Protein AF-A0A3D0M7P3-F1 (afdb_monomer_lite)

Secondary structure (DSSP, 8-state):
-EEEEEE-S-SSSTTS-TTPPEEEEEEEE--------SGGGGGGGS-TT--SEEEHHHHHHHTT--TTHHHHHHHHHHHHTTSEEEEEEETTEEEEEEPP-

Radius of gyration: 20.05 Å; chains: 1; bounding box: 43×21×55 Å

Structure (mmCIF, N/CA/C/O backbone):
data_AF-A0A3D0M7P3-F1
#
_entry.id   AF-A0A3D0M7P3-F1
#
loop_
_atom_site.group_PDB
_atom_site.id
_atom_site.type_symbol
_atom_site.label_atom_id
_atom_site.label_alt_id
_atom_site.label_comp_id
_atom_site.label_asym_id
_atom_site.label_entity_id
_atom_site.label_seq_id
_atom_site.pdbx_PDB_ins_code
_atom_site.Cartn_x
_atom_site.Cartn_y
_atom_site.Cartn_z
_atom_site.occupancy
_atom_site.B_iso_or_equiv
_atom_site.auth_seq_id
_atom_site.auth_comp_id
_atom_site.auth_asym_id
_atom_site.auth_atom_id
_atom_site.pdbx_PDB_model_num
ATOM 1 N N . MET A 1 1 ? -1.462 -6.211 -14.955 1.00 69.62 1 MET A N 1
ATOM 2 C CA . MET A 1 1 ? -2.076 -6.131 -16.289 1.00 69.62 1 MET A CA 1
ATOM 3 C C . MET A 1 1 ? -1.025 -6.575 -17.267 1.00 69.62 1 MET A C 1
ATOM 5 O O . MET A 1 1 ? 0.091 -6.063 -17.181 1.00 69.62 1 MET A O 1
ATOM 9 N N . ASP A 1 2 ? -1.368 -7.517 -18.134 1.00 83.25 2 ASP A N 1
ATOM 10 C CA . ASP A 1 2 ? -0.476 -7.917 -19.214 1.00 83.25 2 ASP A CA 1
ATOM 11 C C . ASP A 1 2 ? -0.579 -6.901 -20.344 1.00 83.25 2 ASP A C 1
ATOM 13 O O . ASP A 1 2 ? -1.672 -6.504 -20.751 1.00 83.25 2 ASP A O 1
ATOM 17 N N . LEU A 1 3 ? 0.574 -6.438 -20.813 1.00 89.94 3 LEU A N 1
ATOM 18 C CA . LEU A 1 3 ? 0.684 -5.415 -21.843 1.00 89.94 3 LEU A CA 1
ATOM 19 C C . LEU A 1 3 ? 1.584 -5.946 -22.948 1.00 89.94 3 LEU A C 1
ATOM 21 O O . LEU A 1 3 ? 2.735 -6.303 -22.691 1.00 89.94 3 LEU A O 1
ATOM 25 N N . GLN A 1 4 ? 1.080 -5.945 -24.176 1.00 92.19 4 GLN A N 1
ATOM 26 C CA . GLN A 1 4 ? 1.916 -6.123 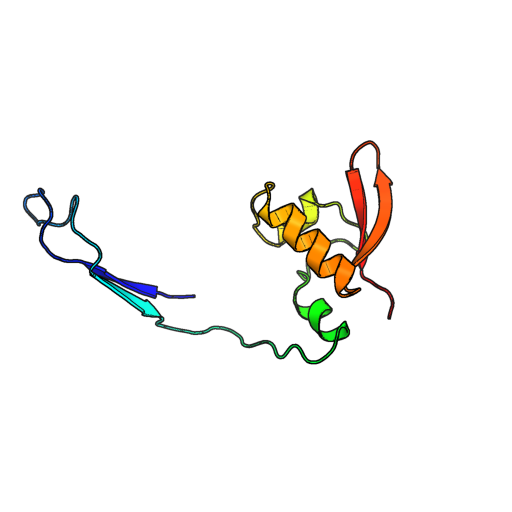-25.352 1.00 92.19 4 GLN A CA 1
ATOM 27 C C . GLN A 1 4 ? 2.473 -4.769 -25.765 1.00 92.19 4 GLN A C 1
ATOM 29 O O . GLN A 1 4 ? 1.732 -3.799 -25.915 1.00 92.19 4 GLN A O 1
ATOM 34 N N . GLU A 1 5 ? 3.789 -4.698 -25.941 1.00 92.75 5 GLU A N 1
ATOM 35 C CA . GLU A 1 5 ? 4.472 -3.484 -26.367 1.00 92.75 5 GLU A CA 1
ATOM 36 C C . GLU A 1 5 ? 4.933 -3.598 -27.821 1.00 92.75 5 GLU A C 1
ATOM 38 O O . GLU A 1 5 ? 5.651 -4.533 -28.176 1.00 92.75 5 GLU A O 1
ATOM 43 N N . PHE A 1 6 ? 4.575 -2.603 -28.635 1.00 92.81 6 PHE A N 1
ATOM 44 C CA . PHE A 1 6 ? 5.042 -2.464 -30.011 1.00 92.81 6 PHE A CA 1
ATOM 45 C C . PHE A 1 6 ? 6.053 -1.320 -30.097 1.00 92.81 6 PHE A C 1
ATOM 47 O O . PHE A 1 6 ? 5.822 -0.208 -29.605 1.00 92.81 6 PHE A O 1
ATOM 54 N N . ARG A 1 7 ? 7.205 -1.600 -30.709 1.00 94.19 7 ARG A N 1
ATOM 55 C CA . ARG A 1 7 ? 8.323 -0.659 -30.843 1.00 94.19 7 ARG A CA 1
ATOM 56 C C . ARG A 1 7 ? 8.712 -0.502 -32.305 1.00 94.19 7 ARG A C 1
ATOM 58 O O . ARG A 1 7 ? 8.689 -1.478 -33.053 1.00 94.19 7 ARG A O 1
ATOM 65 N N . SER A 1 8 ? 9.113 0.707 -32.674 1.00 94.00 8 SER A N 1
ATOM 66 C CA . SER A 1 8 ? 9.705 0.992 -33.979 1.00 94.00 8 SER A CA 1
ATOM 67 C C . SER A 1 8 ? 11.067 0.309 -34.110 1.00 94.00 8 SER A C 1
ATOM 69 O O . SER A 1 8 ? 11.788 0.137 -33.132 1.00 94.00 8 SER A O 1
ATOM 71 N N . LEU A 1 9 ? 11.457 -0.068 -35.327 1.00 94.19 9 LEU A N 1
ATOM 72 C CA . LEU A 1 9 ? 12.827 -0.504 -35.625 1.00 94.19 9 LEU A CA 1
ATOM 73 C C . LEU A 1 9 ? 13.675 0.698 -36.060 1.00 94.19 9 LEU A C 1
ATOM 75 O O . LEU A 1 9 ? 14.196 0.737 -37.175 1.00 94.19 9 LEU A O 1
ATOM 79 N N . ASP A 1 10 ? 13.773 1.692 -35.181 1.00 95.50 10 ASP A N 1
ATOM 80 C CA . ASP A 1 10 ? 14.454 2.980 -35.383 1.00 95.50 10 ASP A CA 1
ATOM 81 C C . ASP A 1 10 ? 15.634 3.201 -34.418 1.00 95.50 10 ASP A C 1
ATOM 83 O O . ASP A 1 10 ? 16.172 4.299 -34.310 1.00 95.50 10 ASP A O 1
ATOM 87 N N . GLY A 1 11 ? 16.057 2.150 -33.715 1.00 96.19 11 GLY A N 1
ATOM 88 C CA . GLY A 1 11 ? 17.212 2.180 -32.829 1.00 96.19 11 GLY A CA 1
ATOM 89 C C . GLY A 1 11 ? 18.563 2.166 -33.557 1.00 96.19 11 GLY A C 1
ATOM 90 O O . GLY A 1 11 ? 18.663 1.849 -34.741 1.00 96.19 11 GLY A O 1
ATOM 91 N N . TRP A 1 12 ? 19.634 2.446 -32.811 1.00 95.19 12 TRP A N 1
ATOM 92 C CA . TRP A 1 12 ? 21.006 2.589 -33.321 1.00 95.19 12 TRP A CA 1
ATOM 93 C C . TRP A 1 12 ? 21.799 1.275 -33.406 1.00 95.19 12 TRP A C 1
ATOM 95 O O . TRP A 1 12 ? 22.914 1.256 -33.925 1.00 95.19 12 TRP A O 1
ATOM 105 N N . SER A 1 13 ? 21.274 0.161 -32.884 1.00 95.38 13 SER A N 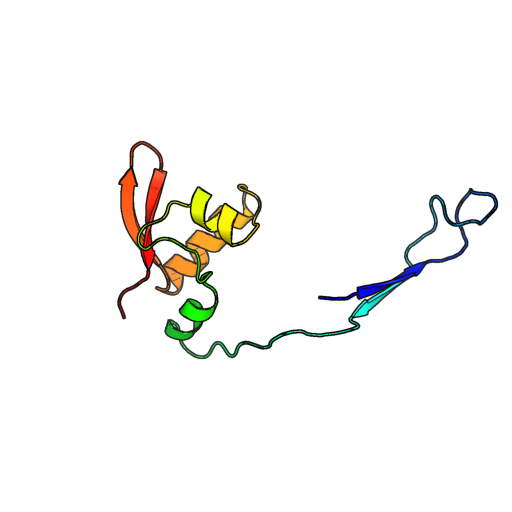1
ATOM 106 C CA . SER A 1 13 ? 21.931 -1.144 -33.036 1.00 95.38 13 SER A CA 1
ATOM 107 C C . SER A 1 13 ? 21.775 -1.710 -34.447 1.00 95.38 13 SER A C 1
ATOM 109 O O . SER A 1 13 ? 20.896 -1.311 -35.205 1.00 95.38 13 SER A O 1
ATOM 111 N N . ARG A 1 14 ? 22.587 -2.722 -34.786 1.00 95.25 14 ARG A N 1
ATOM 112 C CA . ARG A 1 14 ? 22.501 -3.447 -36.068 1.00 95.25 14 ARG A CA 1
ATOM 113 C C . ARG A 1 14 ? 21.098 -3.997 -36.359 1.00 95.25 14 ARG A C 1
ATOM 115 O O . ARG A 1 14 ? 20.666 -3.991 -37.502 1.00 95.25 14 ARG A O 1
ATOM 122 N N . ASP A 1 15 ? 20.395 -4.468 -35.330 1.00 94.38 15 ASP A N 1
ATOM 123 C CA . ASP A 1 15 ? 19.007 -4.951 -35.405 1.00 94.38 15 ASP A CA 1
ATOM 124 C C . ASP A 1 15 ? 17.958 -3.852 -35.139 1.00 94.38 15 ASP A C 1
ATOM 126 O O . ASP A 1 15 ? 16.766 -4.141 -35.075 1.00 94.38 15 ASP A O 1
ATOM 130 N N . ARG A 1 16 ? 18.407 -2.602 -34.956 1.00 94.50 16 ARG A N 1
ATOM 131 C CA . ARG A 1 16 ? 17.618 -1.393 -34.681 1.00 94.50 16 ARG A CA 1
ATOM 132 C C . ARG A 1 16 ? 16.744 -1.439 -33.427 1.00 94.50 16 ARG A C 1
ATOM 134 O O . ARG A 1 16 ? 15.804 -0.661 -33.293 1.00 94.50 16 ARG A O 1
ATOM 141 N N . LYS A 1 17 ? 17.046 -2.324 -32.475 1.00 93.38 17 LYS A N 1
ATOM 142 C CA . LYS A 1 17 ? 16.287 -2.440 -31.219 1.00 93.38 17 LYS A CA 1
ATOM 143 C C . LYS A 1 17 ? 16.800 -1.519 -30.115 1.00 93.38 17 LYS A C 1
ATOM 145 O O . LYS A 1 17 ? 15.993 -0.977 -29.356 1.00 93.38 17 LYS A O 1
ATOM 150 N N . LYS A 1 18 ? 18.119 -1.317 -29.996 1.00 92.88 18 LYS A N 1
ATOM 151 C CA . LYS A 1 18 ? 18.696 -0.464 -28.942 1.00 92.88 18 LYS A CA 1
ATOM 152 C C . LYS A 1 18 ? 18.360 0.999 -29.198 1.00 92.88 18 LYS A C 1
ATOM 154 O O . LYS A 1 18 ? 18.679 1.524 -30.255 1.00 92.88 18 LYS A O 1
ATOM 159 N N . GLY A 1 19 ? 17.738 1.644 -28.215 1.00 93.62 19 GLY A N 1
ATOM 160 C CA . GLY A 1 19 ? 17.292 3.034 -28.334 1.00 93.62 19 GLY A CA 1
ATOM 161 C C . GLY A 1 19 ? 16.064 3.233 -29.227 1.00 93.62 19 GLY A C 1
ATOM 162 O O . GLY A 1 19 ? 15.729 4.377 -29.493 1.00 93.62 19 GLY A O 1
ATOM 163 N N . SER A 1 20 ? 15.401 2.156 -29.672 1.00 95.69 20 SER A N 1
ATOM 164 C CA . SER A 1 20 ? 14.148 2.262 -30.433 1.00 95.69 20 SER A CA 1
ATOM 165 C C . SER A 1 20 ? 13.077 3.024 -29.661 1.00 95.69 20 SER A C 1
ATOM 167 O O . SER A 1 20 ? 13.056 2.972 -28.429 1.00 95.69 20 SER A O 1
ATOM 169 N N . HIS A 1 21 ? 12.133 3.655 -30.348 1.00 94.50 21 HIS A N 1
ATOM 170 C CA . HIS A 1 21 ? 10.983 4.276 -29.699 1.00 94.50 21 HIS A CA 1
ATOM 171 C C . HIS A 1 21 ? 9.851 3.269 -29.486 1.00 94.50 21 HIS A C 1
ATOM 173 O O . HIS A 1 21 ? 9.577 2.394 -30.310 1.00 94.50 21 HIS A O 1
ATOM 179 N N . ARG A 1 22 ? 9.168 3.398 -28.345 1.00 94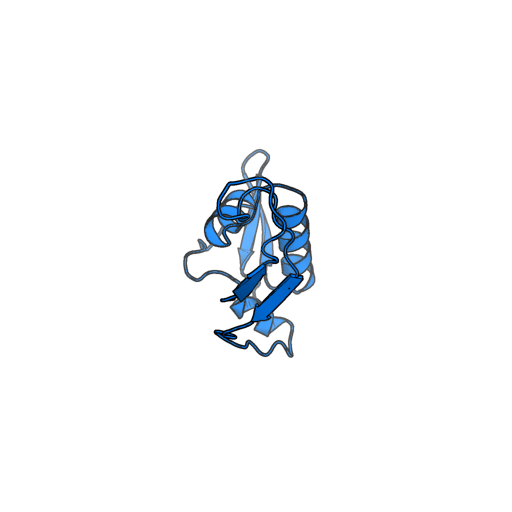.06 22 ARG A N 1
ATOM 180 C CA . ARG A 1 22 ? 7.930 2.663 -28.080 1.00 94.06 22 ARG A CA 1
ATOM 181 C C . ARG A 1 22 ? 6.776 3.387 -28.763 1.00 94.06 22 ARG A C 1
ATOM 183 O O . ARG A 1 22 ? 6.509 4.528 -28.401 1.00 94.06 22 ARG A O 1
ATOM 190 N N . MET A 1 23 ? 6.090 2.717 -29.684 1.00 93.56 23 MET A N 1
ATOM 191 C CA . MET A 1 23 ? 4.929 3.287 -30.370 1.00 93.56 23 MET A CA 1
ATOM 192 C C . MET A 1 23 ? 3.662 3.108 -29.546 1.00 93.56 23 MET A C 1
ATOM 194 O O . MET A 1 23 ? 2.952 4.070 -29.275 1.00 93.56 23 MET A O 1
ATOM 198 N N . GLU A 1 24 ? 3.404 1.876 -29.108 1.00 93.44 24 GLU A N 1
ATOM 199 C CA . GLU A 1 24 ? 2.110 1.517 -28.540 1.00 93.44 24 GLU A CA 1
ATOM 200 C C . GLU A 1 24 ? 2.243 0.476 -27.428 1.00 93.44 24 GLU A C 1
ATOM 202 O O . GLU A 1 24 ? 3.199 -0.308 -27.373 1.00 93.44 24 GLU A O 1
ATOM 207 N N . ARG A 1 25 ? 1.265 0.483 -26.518 1.00 92.44 25 ARG A N 1
ATOM 208 C CA . ARG A 1 25 ? 1.034 -0.588 -25.552 1.00 92.44 25 ARG A CA 1
ATOM 209 C C . ARG A 1 25 ? -0.436 -0.961 -25.552 1.00 92.44 25 ARG A C 1
ATOM 211 O O . ARG A 1 25 ? -1.267 -0.132 -25.193 1.00 92.44 25 ARG A O 1
ATOM 218 N N . LEU A 1 26 ? -0.720 -2.214 -25.880 1.00 91.25 26 LEU A N 1
ATOM 219 C CA . LEU A 1 26 ? -2.069 -2.760 -25.851 1.00 91.25 26 LEU A CA 1
ATOM 220 C C . LEU A 1 26 ? -2.244 -3.648 -24.613 1.00 91.25 26 LEU A C 1
ATOM 222 O O . LEU A 1 26 ? -1.398 -4.515 -24.368 1.00 91.25 26 LEU A O 1
ATOM 226 N N . PRO A 1 27 ? -3.306 -3.450 -23.813 1.00 89.94 27 PRO A N 1
ATOM 227 C CA . PRO A 1 27 ? -3.649 -4.383 -22.751 1.00 89.94 27 PRO A CA 1
ATOM 228 C C . PRO A 1 27 ? -4.110 -5.703 -23.370 1.00 89.94 27 PRO A C 1
ATOM 230 O O . PRO A 1 27 ? -5.027 -5.731 -24.184 1.00 89.94 27 PRO A O 1
ATOM 233 N N . LEU A 1 28 ? -3.458 -6.795 -22.979 1.00 89.88 28 LEU A N 1
ATOM 234 C CA . LEU A 1 28 ? -3.803 -8.145 -23.428 1.00 89.88 28 LEU A CA 1
ATOM 235 C C . LEU A 1 28 ? -4.893 -8.776 -22.568 1.00 89.88 28 LEU A C 1
ATOM 237 O O . LEU A 1 28 ? -5.660 -9.608 -23.044 1.00 89.88 28 LEU A O 1
ATOM 241 N N . SER A 1 29 ? -4.936 -8.410 -21.289 1.00 86.00 29 SER A N 1
ATOM 242 C CA . SER A 1 29 ? -5.862 -8.988 -20.326 1.00 86.00 29 SER A CA 1
ATOM 243 C C . SER A 1 29 ? -6.155 -8.021 -19.180 1.00 86.00 29 SER A C 1
ATOM 245 O O . SER A 1 29 ? -5.291 -7.273 -18.702 1.00 86.00 29 SER A O 1
ATOM 247 N N . VAL A 1 30 ? -7.400 -8.072 -18.714 1.00 80.56 30 VAL A N 1
ATOM 248 C CA . VAL A 1 30 ? -7.824 -7.551 -17.415 1.00 80.56 30 VAL A CA 1
ATOM 249 C C . VAL A 1 30 ? -8.063 -8.775 -16.540 1.00 80.56 30 VAL A C 1
ATOM 251 O O . VAL A 1 30 ? -8.757 -9.691 -16.963 1.00 80.56 30 VAL A O 1
ATOM 254 N N . TYR A 1 31 ? -7.427 -8.838 -15.369 1.00 81.50 31 TYR A N 1
ATOM 255 C CA . TYR A 1 31 ? -7.499 -10.036 -14.528 1.00 81.50 31 TYR A CA 1
ATOM 256 C C . TYR A 1 31 ? -8.832 -10.127 -13.789 1.00 81.50 31 TYR A C 1
ATOM 258 O O . TYR A 1 31 ? -9.706 -10.887 -14.175 1.00 81.50 31 TYR A O 1
ATOM 266 N N . ASN A 1 32 ? -8.980 -9.336 -12.727 1.00 78.94 32 ASN A N 1
ATOM 267 C CA . ASN A 1 32 ? -10.157 -9.342 -11.875 1.00 78.94 32 ASN A CA 1
ATOM 268 C C . ASN A 1 32 ? -10.742 -7.939 -11.809 1.00 78.94 32 ASN A C 1
ATOM 270 O O . ASN A 1 32 ? -10.011 -6.952 -11.692 1.00 78.94 32 ASN A O 1
ATOM 274 N N . GLU A 1 33 ? -12.065 -7.881 -11.817 1.00 81.69 33 GLU A N 1
ATOM 275 C CA . GLU A 1 33 ? -12.829 -6.671 -11.561 1.00 81.69 33 GLU A CA 1
ATOM 276 C C . GLU A 1 33 ? -13.404 -6.732 -10.148 1.00 81.69 33 GLU A C 1
ATOM 278 O O . GLU A 1 33 ? -13.886 -7.772 -9.694 1.00 81.69 33 GLU A O 1
ATOM 283 N N . VAL A 1 34 ? -13.345 -5.609 -9.436 1.00 83.69 34 VAL A N 1
ATOM 284 C CA . VAL A 1 34 ? -13.920 -5.478 -8.097 1.00 83.69 34 VAL A CA 1
ATOM 285 C C . VAL A 1 34 ? -14.896 -4.316 -8.118 1.00 83.69 34 VAL A C 1
ATOM 287 O O . VAL A 1 34 ? -14.522 -3.180 -8.403 1.00 83.69 34 VAL A O 1
ATOM 290 N N . TRP A 1 35 ? -16.153 -4.603 -7.792 1.00 87.81 35 TRP A N 1
ATOM 291 C CA . TRP A 1 35 ? -17.183 -3.584 -7.645 1.00 87.81 35 TRP A CA 1
ATOM 292 C C . TRP A 1 35 ? -17.102 -2.967 -6.248 1.00 87.81 35 TRP A C 1
ATOM 294 O O . TRP A 1 35 ? -17.252 -3.669 -5.246 1.00 87.81 35 TRP A O 1
ATOM 304 N N . LEU A 1 36 ? -16.876 -1.655 -6.192 1.00 88.69 36 LEU A N 1
ATOM 305 C CA . LEU A 1 36 ? -16.859 -0.866 -4.962 1.00 88.69 36 LEU A CA 1
ATOM 306 C C . LEU A 1 36 ? -18.082 0.060 -4.967 1.00 88.69 36 LEU A C 1
ATOM 308 O O . LEU A 1 36 ? -18.107 1.046 -5.702 1.00 88.69 36 LEU A O 1
ATOM 312 N N . LYS A 1 37 ? -19.125 -0.278 -4.201 1.00 88.44 37 LYS A N 1
ATOM 313 C CA . LYS A 1 37 ? -20.376 0.498 -4.103 1.00 88.44 37 LYS A CA 1
ATOM 314 C C . LYS A 1 37 ? -20.549 1.160 -2.739 1.00 88.44 37 LYS A C 1
ATOM 316 O O . LYS A 1 37 ? -21.170 2.216 -2.653 1.00 88.44 37 LYS A O 1
ATOM 321 N N . LYS A 1 38 ? -20.029 0.541 -1.681 1.00 86.38 38 LYS A N 1
ATOM 322 C CA . LYS A 1 38 ? -20.105 1.014 -0.295 1.00 86.38 38 LYS A CA 1
ATOM 323 C C . LYS A 1 38 ? -18.709 1.091 0.317 1.00 86.38 38 LYS A C 1
ATOM 325 O O . LYS A 1 38 ? -17.776 0.460 -0.172 1.00 86.38 38 LYS A O 1
ATOM 330 N N . ALA A 1 39 ? -18.579 1.830 1.418 1.00 80.62 39 ALA A N 1
ATOM 331 C CA . ALA A 1 39 ? -17.331 1.948 2.183 1.00 80.62 39 ALA A CA 1
ATOM 332 C C . ALA A 1 39 ? -16.745 0.576 2.584 1.00 80.62 39 ALA A C 1
ATOM 334 O O . ALA A 1 39 ? -15.542 0.349 2.548 1.00 80.62 39 ALA A O 1
ATOM 335 N N . GLU A 1 40 ? -17.630 -0.369 2.865 1.00 83.12 40 GLU A N 1
ATOM 336 C CA . GLU A 1 40 ? -17.359 -1.748 3.275 1.00 83.12 40 GLU A CA 1
ATOM 337 C C . GLU A 1 40 ? -16.664 -2.559 2.173 1.00 83.12 40 GLU A C 1
ATOM 339 O O . GLU A 1 40 ? -15.866 -3.450 2.448 1.00 83.12 40 GLU A O 1
ATOM 344 N N . ASP A 1 41 ? -16.925 -2.235 0.902 1.00 88.44 41 ASP A N 1
ATOM 345 C CA . ASP A 1 41 ? -16.335 -2.956 -0.225 1.00 88.44 41 ASP A CA 1
ATOM 346 C C . ASP A 1 41 ? -14.822 -2.715 -0.335 1.00 88.44 41 ASP A C 1
ATOM 348 O O . ASP A 1 41 ? -14.108 -3.540 -0.911 1.00 88.44 41 ASP A O 1
ATOM 352 N N . PHE A 1 42 ? -14.315 -1.618 0.242 1.00 87.62 42 PHE A N 1
ATOM 353 C CA . PHE A 1 42 ? -12.885 -1.311 0.265 1.00 87.62 42 PHE A CA 1
ATOM 354 C C . PHE A 1 42 ? -12.083 -2.314 1.109 1.00 87.62 42 PHE A C 1
ATOM 356 O O . PHE A 1 42 ? -10.883 -2.466 0.880 1.00 87.62 42 PHE A O 1
ATOM 363 N N . ASP A 1 43 ? -12.732 -3.093 1.984 1.00 86.88 43 ASP A N 1
ATOM 364 C CA . ASP A 1 43 ? -12.109 -4.230 2.673 1.00 86.88 43 ASP A CA 1
ATOM 365 C C . ASP A 1 43 ? -11.507 -5.251 1.705 1.00 86.88 43 ASP A C 1
ATOM 367 O O . ASP A 1 43 ? -10.509 -5.891 2.036 1.00 86.88 43 ASP A O 1
ATOM 371 N N . ARG A 1 44 ? -12.083 -5.393 0.501 1.00 86.75 44 ARG A N 1
ATOM 372 C CA . ARG A 1 44 ? -11.582 -6.305 -0.541 1.00 86.75 44 ARG A CA 1
ATOM 373 C C . ARG A 1 44 ? -10.238 -5.865 -1.120 1.00 86.75 44 ARG A C 1
ATOM 375 O O . ARG A 1 44 ? -9.591 -6.653 -1.801 1.00 86.75 44 ARG A O 1
ATOM 382 N N . LEU A 1 45 ? -9.829 -4.617 -0.880 1.00 87.62 45 LEU A N 1
ATOM 383 C CA . LEU A 1 45 ? -8.528 -4.103 -1.303 1.00 87.62 45 LEU A CA 1
ATOM 384 C C . LEU A 1 45 ? -7.412 -4.482 -0.326 1.00 87.62 45 LEU A C 1
ATOM 386 O O . LEU A 1 45 ? -6.243 -4.388 -0.699 1.00 87.62 45 LEU A O 1
ATOM 390 N N . LEU A 1 46 ? -7.737 -4.887 0.908 1.00 89.88 46 LEU A N 1
ATOM 391 C CA . LEU A 1 46 ? -6.728 -5.312 1.871 1.00 89.88 46 LEU A CA 1
ATOM 392 C C . LEU A 1 46 ? -6.189 -6.704 1.505 1.00 89.88 46 LEU A C 1
ATOM 394 O O . LEU A 1 46 ? -6.976 -7.618 1.249 1.00 89.88 46 LEU A O 1
ATOM 398 N N . PRO A 1 47 ? -4.860 -6.899 1.510 1.00 89.69 47 PRO A N 1
ATOM 399 C CA . PRO A 1 47 ? -4.275 -8.216 1.298 1.00 89.69 47 PRO A CA 1
ATOM 400 C C . PRO A 1 47 ? -4.693 -9.213 2.385 1.00 89.69 47 PRO A C 1
ATOM 402 O O . PRO A 1 47 ? -4.791 -8.858 3.561 1.00 89.69 47 PRO A O 1
ATOM 405 N N . ALA A 1 48 ? -4.895 -10.474 2.003 1.00 86.75 48 ALA A N 1
ATOM 406 C CA . ALA A 1 48 ? -5.310 -11.531 2.929 1.00 86.75 48 ALA A CA 1
ATOM 407 C C . ALA A 1 48 ? -4.220 -11.914 3.950 1.00 86.75 48 ALA A C 1
ATOM 409 O O . ALA A 1 48 ? -4.531 -12.413 5.027 1.00 86.75 48 ALA A O 1
ATOM 410 N N . ASP A 1 49 ? -2.950 -11.680 3.618 1.00 88.38 49 ASP A N 1
ATOM 411 C CA . ASP A 1 49 ? -1.774 -11.929 4.459 1.00 88.38 49 ASP A CA 1
ATOM 412 C C . ASP A 1 49 ? -1.461 -10.776 5.428 1.00 88.38 49 ASP A C 1
ATOM 414 O O . ASP A 1 49 ? -0.489 -10.849 6.184 1.00 88.38 49 ASP A O 1
ATOM 418 N N . LEU A 1 50 ? -2.261 -9.704 5.419 1.00 91.19 50 LEU A N 1
ATOM 419 C CA . LEU A 1 50 ? -2.047 -8.566 6.302 1.00 91.19 50 LEU A CA 1
ATOM 420 C C . LEU A 1 50 ? -2.375 -8.948 7.763 1.00 91.19 50 LEU A C 1
ATOM 422 O O . LEU A 1 50 ? -3.472 -9.442 8.033 1.00 91.19 50 LEU A O 1
ATOM 426 N N . PRO A 1 51 ? -1.469 -8.705 8.730 1.00 90.44 51 PRO A N 1
ATOM 427 C CA . PRO A 1 51 ? -1.724 -9.005 10.139 1.00 90.44 51 PRO A CA 1
ATOM 428 C C . PRO A 1 51 ? -2.938 -8.253 10.707 1.00 90.44 51 PRO A C 1
ATOM 430 O O . PRO A 1 51 ? -3.315 -7.198 10.206 1.00 90.44 51 PRO A O 1
ATOM 433 N N . ALA A 1 52 ? -3.511 -8.741 11.815 1.00 89.88 52 ALA A N 1
ATOM 434 C CA . ALA A 1 52 ? -4.665 -8.103 12.467 1.00 89.88 52 ALA A CA 1
ATOM 435 C C . ALA A 1 52 ? -4.391 -6.647 12.903 1.00 89.88 52 ALA A C 1
ATOM 437 O O . ALA A 1 52 ? -5.266 -5.782 12.804 1.00 89.88 52 ALA A O 1
ATOM 438 N N . THR A 1 53 ? -3.164 -6.380 13.356 1.00 94.25 53 THR A N 1
ATOM 439 C CA . THR A 1 53 ? -2.622 -5.037 13.579 1.00 94.25 53 THR A CA 1
ATOM 440 C C . THR A 1 53 ? -1.328 -4.883 12.803 1.00 94.25 53 THR A C 1
ATOM 442 O O . THR A 1 53 ? -0.464 -5.754 12.866 1.00 94.25 53 THR A O 1
ATOM 445 N N . PHE A 1 54 ? -1.176 -3.776 12.090 1.00 95.06 54 PHE A N 1
ATOM 446 C CA . PHE A 1 54 ? -0.083 -3.590 11.144 1.00 95.06 54 PHE A CA 1
ATOM 447 C C . PHE A 1 54 ? 0.385 -2.137 11.116 1.00 95.06 54 PHE A C 1
ATOM 449 O O . PHE A 1 54 ? -0.375 -1.199 11.363 1.00 95.06 54 PHE A O 1
ATOM 456 N N . SER A 1 55 ? 1.656 -1.933 10.791 1.00 95.00 55 SER A N 1
ATOM 457 C CA . SER A 1 55 ? 2.202 -0.610 10.507 1.00 95.00 55 SER A CA 1
ATOM 458 C C . SER A 1 55 ? 2.059 -0.261 9.023 1.00 95.00 55 SER A C 1
ATOM 460 O O . SER A 1 55 ? 1.806 -1.118 8.172 1.00 95.00 55 SER A O 1
ATOM 462 N N . ARG A 1 56 ? 2.316 1.006 8.667 1.00 92.56 56 ARG A N 1
ATOM 463 C CA . ARG A 1 56 ? 2.445 1.409 7.253 1.00 92.56 56 ARG A CA 1
ATOM 464 C C . ARG A 1 56 ? 3.467 0.547 6.505 1.00 92.56 56 ARG A C 1
ATOM 466 O O . ARG A 1 56 ? 3.271 0.256 5.331 1.00 92.56 56 ARG A O 1
ATOM 473 N N . ALA A 1 57 ? 4.558 0.160 7.168 1.00 91.81 57 ALA A N 1
ATOM 474 C CA . ALA A 1 57 ? 5.614 -0.613 6.531 1.00 91.81 57 ALA A CA 1
ATOM 475 C C . ALA A 1 57 ? 5.130 -2.015 6.133 1.00 91.81 57 ALA A C 1
ATOM 477 O O . ALA A 1 57 ? 5.461 -2.469 5.037 1.00 91.81 57 ALA A O 1
ATOM 478 N N . ASP A 1 58 ? 4.313 -2.641 6.981 1.00 93.69 58 ASP A N 1
ATOM 479 C CA . ASP A 1 58 ? 3.729 -3.964 6.743 1.00 93.69 58 ASP A CA 1
ATOM 480 C C . ASP A 1 58 ? 2.717 -3.919 5.596 1.00 93.69 58 ASP A C 1
ATOM 482 O O . ASP A 1 58 ? 2.794 -4.733 4.676 1.00 93.69 58 ASP A O 1
ATOM 486 N N . LEU A 1 59 ? 1.849 -2.897 5.581 1.00 92.19 59 LEU A N 1
ATOM 487 C CA . LEU A 1 59 ? 0.904 -2.667 4.486 1.00 92.19 59 LEU A CA 1
ATOM 488 C C . LEU A 1 59 ? 1.633 -2.491 3.146 1.00 92.19 59 LEU A C 1
ATOM 490 O O . LEU A 1 59 ? 1.286 -3.130 2.157 1.00 92.19 59 LEU A O 1
ATOM 494 N N . CYS A 1 60 ? 2.686 -1.669 3.113 1.00 91.44 60 CYS A N 1
ATOM 495 C CA . CYS A 1 60 ? 3.493 -1.483 1.908 1.00 91.44 60 CYS A CA 1
ATOM 496 C C . CYS A 1 60 ? 4.155 -2.775 1.440 1.00 91.44 60 CYS A C 1
ATOM 498 O O . CYS A 1 60 ? 4.203 -3.035 0.240 1.00 91.44 60 CYS A O 1
ATOM 500 N N . LYS A 1 61 ? 4.680 -3.572 2.377 1.00 91.38 61 LYS A N 1
ATOM 501 C CA . LYS A 1 61 ? 5.326 -4.846 2.066 1.00 91.38 61 LYS A CA 1
ATOM 502 C C . LYS A 1 61 ? 4.329 -5.815 1.433 1.00 91.38 61 LYS A C 1
ATOM 504 O O . LYS A 1 61 ? 4.637 -6.388 0.392 1.00 91.38 61 LYS A O 1
ATOM 509 N N . SER A 1 62 ? 3.144 -5.944 2.022 1.00 91.38 62 SER A N 1
ATOM 510 C CA . SER A 1 62 ? 2.100 -6.854 1.549 1.00 91.38 62 SER A CA 1
ATOM 511 C C . SER A 1 62 ? 1.495 -6.401 0.207 1.00 91.38 62 SER A C 1
ATOM 513 O O . SER A 1 62 ? 1.410 -7.180 -0.740 1.00 91.38 62 SER A O 1
ATOM 515 N N . MET A 1 63 ? 1.224 -5.101 0.039 1.00 89.56 63 MET A N 1
ATOM 516 C CA . MET A 1 63 ? 0.707 -4.531 -1.218 1.00 89.56 63 MET A CA 1
ATOM 517 C C . MET A 1 63 ? 1.780 -4.286 -2.296 1.00 89.56 63 MET A C 1
ATOM 519 O O . MET A 1 63 ? 1.464 -3.781 -3.374 1.00 89.56 63 MET A O 1
ATOM 523 N N . LYS A 1 64 ? 3.054 -4.600 -2.022 1.00 88.94 64 LYS A N 1
ATOM 524 C CA . LYS A 1 64 ? 4.205 -4.314 -2.904 1.00 88.94 64 LYS A CA 1
ATOM 525 C C . LYS A 1 64 ? 4.294 -2.834 -3.315 1.00 88.94 64 LYS A C 1
ATOM 527 O O . LYS A 1 64 ? 4.660 -2.498 -4.443 1.00 88.94 64 LYS A O 1
ATOM 532 N N . LEU A 1 65 ? 3.967 -1.935 -2.387 1.00 87.38 65 LEU A N 1
ATOM 533 C CA . LEU A 1 65 ? 4.051 -0.487 -2.566 1.00 87.38 65 LEU A CA 1
ATOM 534 C C . LEU A 1 65 ? 5.419 0.040 -2.123 1.00 87.38 65 LEU A C 1
ATOM 536 O O . LEU A 1 65 ? 6.000 -0.403 -1.133 1.00 87.38 65 LEU A O 1
ATOM 540 N N . GLY A 1 66 ? 5.916 1.059 -2.824 1.00 86.50 66 GLY A N 1
ATOM 541 C CA . GLY A 1 66 ? 7.070 1.825 -2.356 1.00 86.50 66 GLY A CA 1
ATOM 542 C C . GLY A 1 66 ? 6.733 2.631 -1.095 1.00 86.50 66 GLY A C 1
ATOM 543 O O . GLY A 1 66 ? 5.655 3.214 -1.002 1.00 86.50 66 GLY A O 1
ATOM 544 N N . GLN A 1 67 ? 7.679 2.740 -0.157 1.00 83.31 67 GLN A N 1
ATOM 545 C CA . GLN A 1 67 ? 7.498 3.362 1.172 1.00 83.31 67 GLN A CA 1
ATOM 546 C C . GLN A 1 67 ? 7.336 4.903 1.175 1.00 83.31 67 GLN A C 1
ATOM 548 O O . GLN A 1 67 ? 7.343 5.522 2.243 1.00 83.31 67 GLN A O 1
ATOM 553 N N . GLY A 1 68 ? 7.221 5.529 -0.001 1.00 87.12 68 GLY A N 1
ATOM 554 C CA . GLY A 1 68 ? 7.157 6.982 -0.193 1.00 87.12 68 GLY A CA 1
ATOM 555 C C . GLY A 1 68 ? 5.735 7.554 -0.176 1.00 87.12 68 GLY A C 1
ATOM 556 O O . GLY A 1 68 ? 4.853 7.063 0.524 1.00 87.12 68 GLY A O 1
ATOM 557 N N . LEU A 1 69 ? 5.490 8.594 -0.981 1.00 88.31 69 LEU A N 1
ATOM 558 C CA . LEU A 1 69 ? 4.203 9.306 -1.040 1.00 88.31 69 LEU A CA 1
ATOM 559 C C . LEU A 1 69 ? 3.001 8.371 -1.271 1.00 88.31 69 LEU A C 1
ATOM 561 O O . LEU A 1 69 ? 1.978 8.509 -0.603 1.00 88.31 69 LEU A O 1
ATOM 565 N N . LYS A 1 70 ? 3.161 7.369 -2.144 1.00 88.00 70 LYS A N 1
ATOM 566 C CA . LYS A 1 70 ? 2.119 6.378 -2.458 1.00 88.00 70 LYS A CA 1
ATOM 567 C C . LYS A 1 70 ? 1.654 5.604 -1.223 1.00 88.00 70 LYS A C 1
ATOM 569 O O . LYS A 1 70 ? 0.456 5.403 -1.050 1.00 88.00 70 LYS A O 1
ATOM 574 N N . ALA A 1 71 ? 2.577 5.227 -0.338 1.00 89.62 71 ALA A N 1
ATOM 575 C CA . ALA A 1 71 ? 2.248 4.566 0.922 1.00 89.62 71 ALA A CA 1
ATOM 576 C C . ALA A 1 71 ? 1.360 5.445 1.808 1.00 89.62 71 ALA A C 1
ATOM 578 O O . ALA A 1 71 ? 0.348 4.993 2.335 1.00 89.62 71 ALA A O 1
ATOM 579 N N . SER A 1 72 ? 1.734 6.720 1.950 1.00 90.31 72 SER A N 1
ATOM 580 C CA . SER A 1 72 ? 0.993 7.673 2.778 1.00 90.31 72 SER A CA 1
ATOM 581 C C . SER A 1 72 ? -0.404 7.947 2.225 1.00 90.31 72 SER A C 1
ATOM 583 O O . SER A 1 72 ? -1.366 7.986 2.985 1.00 90.31 72 SER A O 1
ATOM 585 N N . GLN A 1 73 ? -0.520 8.108 0.906 1.00 93.12 73 GLN A N 1
ATOM 586 C CA . GLN A 1 73 ? -1.803 8.304 0.232 1.00 93.12 73 GLN A CA 1
ATOM 587 C C . GLN A 1 73 ? -2.706 7.077 0.371 1.00 93.12 73 GLN A C 1
ATOM 589 O O . GLN A 1 73 ? -3.891 7.231 0.640 1.00 93.12 73 GLN A O 1
ATOM 594 N N . THR A 1 74 ? -2.140 5.871 0.254 1.00 92.94 74 THR A N 1
ATOM 595 C CA . THR A 1 74 ? -2.890 4.615 0.407 1.00 92.94 74 THR A CA 1
ATOM 596 C C . THR A 1 74 ? -3.466 4.491 1.814 1.00 92.94 74 THR A C 1
ATOM 598 O O . THR A 1 74 ? -4.666 4.286 1.961 1.00 92.94 74 THR A O 1
ATOM 601 N N . VAL A 1 75 ? -2.645 4.693 2.852 1.00 93.31 75 VAL A N 1
ATOM 602 C CA . VAL A 1 75 ? -3.116 4.675 4.249 1.00 93.31 75 VAL A CA 1
ATOM 603 C C . VAL A 1 75 ? -4.205 5.724 4.471 1.00 93.31 75 VAL A C 1
ATOM 605 O O . VAL A 1 75 ? -5.254 5.398 5.010 1.00 93.31 75 VAL A O 1
ATOM 608 N N . SER A 1 76 ? -3.999 6.957 3.997 1.00 93.50 76 SER A N 1
ATOM 609 C CA . SER A 1 76 ? -4.988 8.028 4.155 1.00 93.50 76 SER A CA 1
ATOM 610 C C . SER A 1 76 ? -6.312 7.718 3.448 1.00 93.50 76 SER A C 1
ATOM 612 O O . SER A 1 76 ? -7.374 7.982 4.003 1.00 93.50 76 SER A O 1
ATOM 614 N N . ALA A 1 77 ? -6.277 7.137 2.247 1.00 92.19 77 ALA A N 1
ATOM 615 C CA . ALA A 1 77 ? -7.484 6.746 1.522 1.00 92.19 77 ALA A CA 1
ATOM 616 C C . ALA A 1 77 ? -8.248 5.623 2.243 1.00 92.19 77 ALA A C 1
ATOM 618 O O . ALA A 1 77 ? -9.466 5.716 2.395 1.00 92.19 77 ALA A O 1
ATOM 619 N N . LEU A 1 78 ? -7.538 4.598 2.727 1.00 92.19 78 LEU A N 1
ATOM 620 C CA . LEU A 1 78 ? -8.129 3.481 3.476 1.00 92.19 78 LEU A CA 1
ATOM 621 C C . LEU A 1 78 ? -8.697 3.926 4.832 1.00 92.19 78 LEU A C 1
ATOM 623 O O . LEU A 1 78 ? -9.720 3.418 5.276 1.00 92.19 78 LEU A O 1
ATOM 627 N N . GLU A 1 79 ? -8.059 4.892 5.490 1.00 92.62 79 GLU A N 1
ATOM 628 C CA . GLU A 1 79 ? -8.556 5.457 6.747 1.00 92.62 79 GLU A CA 1
ATOM 629 C C . GLU A 1 79 ? -9.810 6.311 6.512 1.00 92.62 79 GLU A C 1
ATOM 631 O O . GLU A 1 79 ? -10.814 6.154 7.202 1.00 92.62 79 GLU A O 1
ATOM 636 N N . ARG A 1 80 ? -9.806 7.163 5.475 1.00 91.56 80 ARG A N 1
ATOM 637 C CA . ARG A 1 80 ? -10.961 8.005 5.107 1.00 91.56 80 ARG A CA 1
ATOM 638 C C . ARG A 1 80 ? -12.181 7.206 4.658 1.00 91.56 80 ARG A C 1
ATOM 640 O O . ARG A 1 80 ? -13.296 7.702 4.772 1.00 91.56 80 ARG A O 1
ATOM 647 N N . THR A 1 81 ? -11.969 6.011 4.118 1.00 89.94 81 THR A N 1
ATOM 648 C CA . THR A 1 8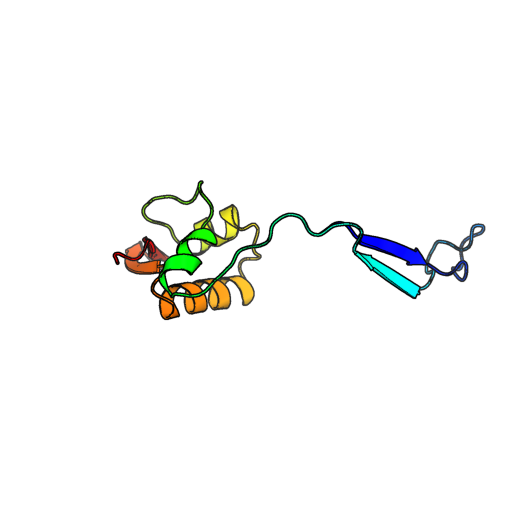1 ? -13.040 5.083 3.727 1.00 89.94 81 THR A CA 1
ATOM 649 C C . THR A 1 81 ? -13.490 4.190 4.883 1.00 89.94 81 THR A C 1
ATOM 651 O O . THR A 1 81 ? -14.449 3.446 4.725 1.00 89.94 81 THR A O 1
ATOM 654 N N . GLY A 1 82 ? -12.842 4.268 6.052 1.00 90.31 82 GLY A N 1
ATOM 655 C CA . GLY A 1 82 ? -13.168 3.450 7.222 1.00 90.31 82 GLY A CA 1
ATOM 656 C C . GLY A 1 82 ? -12.669 2.005 7.142 1.00 90.31 82 GLY A C 1
ATOM 657 O O . GLY A 1 82 ? -12.874 1.245 8.083 1.00 90.31 82 GLY A O 1
ATOM 658 N N . THR A 1 83 ? -11.972 1.623 6.068 1.00 92.62 83 THR A N 1
ATOM 659 C CA . THR A 1 83 ? -11.395 0.281 5.872 1.00 92.62 83 THR A CA 1
ATOM 660 C C . THR A 1 83 ? -10.355 -0.060 6.933 1.00 92.62 83 THR A C 1
ATOM 662 O O . THR A 1 83 ? -10.199 -1.214 7.337 1.00 92.62 83 THR A O 1
ATOM 665 N N . ILE A 1 84 ? -9.621 0.949 7.402 1.00 93.50 84 ILE A N 1
ATOM 666 C CA . ILE A 1 84 ? -8.645 0.821 8.483 1.00 93.50 84 ILE A CA 1
ATOM 667 C C . ILE A 1 84 ? -8.872 1.927 9.510 1.00 93.50 84 ILE A C 1
ATOM 669 O O . ILE A 1 84 ? -9.346 3.010 9.183 1.00 93.50 84 ILE A O 1
ATOM 673 N N . THR A 1 85 ? -8.498 1.668 10.758 1.00 94.62 85 THR A N 1
ATOM 674 C CA . THR A 1 85 ? -8.561 2.655 11.843 1.00 94.62 85 THR A CA 1
ATOM 675 C C . THR A 1 85 ? -7.235 2.714 12.578 1.00 94.62 85 THR A C 1
ATOM 677 O O . THR A 1 85 ? -6.541 1.700 12.716 1.00 94.62 85 THR A O 1
ATOM 680 N N . LEU A 1 86 ? -6.869 3.905 13.055 1.00 95.19 86 LEU A N 1
ATOM 681 C CA . LEU A 1 86 ? -5.693 4.070 13.895 1.00 95.19 86 LEU A CA 1
ATOM 682 C C . LEU A 1 86 ? -5.925 3.369 15.243 1.00 95.19 86 LEU A C 1
ATOM 684 O O . LEU A 1 86 ? -6.826 3.722 15.999 1.00 95.19 86 LEU A O 1
ATOM 688 N N . ALA A 1 87 ? -5.104 2.363 15.537 1.00 94.69 87 ALA A N 1
ATOM 689 C CA . ALA A 1 87 ? -5.173 1.579 16.768 1.00 94.69 87 ALA A CA 1
ATOM 690 C C . ALA A 1 87 ? -4.219 2.099 17.852 1.00 94.69 87 ALA A C 1
ATOM 692 O O . ALA A 1 87 ? -4.406 1.800 19.028 1.00 94.69 87 ALA A O 1
ATOM 693 N N . GLY A 1 88 ? -3.199 2.869 17.466 1.00 95.06 88 GLY A N 1
ATOM 694 C CA . GLY A 1 88 ? -2.244 3.462 18.393 1.00 95.06 88 GLY A CA 1
ATOM 695 C C . GLY A 1 88 ? -0.885 3.709 17.751 1.00 95.06 88 GLY A C 1
ATOM 696 O O . GLY A 1 88 ? -0.767 3.941 16.544 1.00 95.06 88 GLY A O 1
ATOM 697 N N . ARG A 1 89 ? 0.161 3.666 18.577 1.00 95.62 89 ARG A N 1
ATOM 698 C CA . ARG A 1 89 ? 1.550 3.835 18.148 1.00 95.62 89 ARG A CA 1
ATOM 699 C C . ARG A 1 89 ? 2.465 2.840 18.847 1.00 95.62 89 ARG A C 1
ATOM 701 O O . ARG A 1 89 ? 2.309 2.583 20.033 1.00 95.62 89 ARG A O 1
ATOM 708 N N . GLU A 1 90 ? 3.460 2.364 18.112 1.00 94.44 90 GLU A N 1
ATOM 709 C CA . GLU A 1 90 ? 4.586 1.588 18.624 1.00 94.44 90 GLU A CA 1
ATOM 710 C C . GLU A 1 90 ? 5.875 2.358 18.302 1.00 94.44 90 GLU A C 1
ATOM 712 O O . GLU A 1 90 ? 6.305 2.472 17.147 1.00 94.44 90 GLU A O 1
ATOM 717 N N . GLY A 1 91 ? 6.454 2.999 19.320 1.00 93.75 91 GLY A N 1
ATOM 718 C CA . GLY A 1 91 ? 7.538 3.963 19.131 1.00 93.75 91 GLY A CA 1
ATOM 719 C C . GLY A 1 91 ? 7.127 5.106 18.191 1.00 93.75 91 GLY A C 1
ATOM 720 O O . GLY A 1 91 ? 6.197 5.859 18.474 1.00 93.75 91 GLY A O 1
ATOM 721 N N . ARG A 1 92 ? 7.821 5.242 17.051 1.00 91.56 92 ARG A N 1
ATOM 722 C CA . ARG A 1 92 ? 7.517 6.254 16.012 1.00 91.56 92 ARG A CA 1
ATOM 723 C C . ARG A 1 92 ? 6.527 5.768 14.948 1.00 91.56 92 ARG A C 1
ATOM 725 O O . ARG A 1 92 ? 6.210 6.519 14.026 1.00 91.56 92 ARG A O 1
ATOM 732 N N . ARG A 1 93 ? 6.084 4.512 15.017 1.00 93.12 93 ARG A N 1
ATOM 733 C CA . ARG A 1 93 ? 5.219 3.899 14.005 1.00 93.12 93 ARG A CA 1
ATOM 734 C C . ARG A 1 93 ? 3.768 4.014 14.437 1.00 93.12 93 ARG A C 1
ATOM 736 O O . ARG A 1 93 ? 3.430 3.678 15.565 1.00 93.12 93 ARG A O 1
ATOM 743 N N . TYR A 1 94 ? 2.912 4.457 13.527 1.00 95.38 94 TYR A N 1
ATOM 744 C CA . TYR A 1 94 ? 1.473 4.296 13.695 1.00 95.38 94 TYR A CA 1
ATOM 745 C C . TYR A 1 94 ? 1.090 2.845 13.445 1.00 95.38 94 TYR A C 1
ATOM 747 O O . TYR A 1 94 ? 1.557 2.245 12.470 1.00 95.38 94 TYR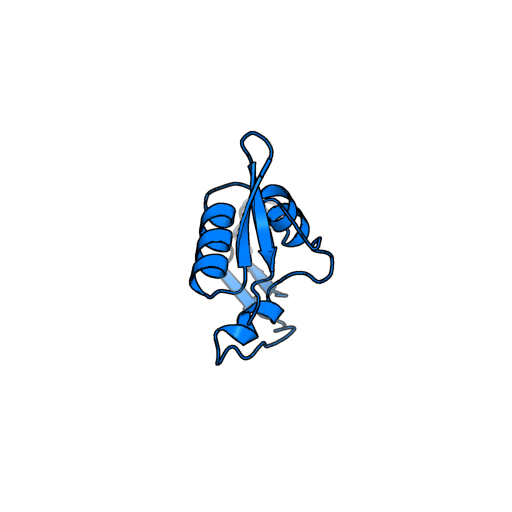 A O 1
ATOM 755 N N . ILE A 1 95 ? 0.241 2.321 14.321 1.00 96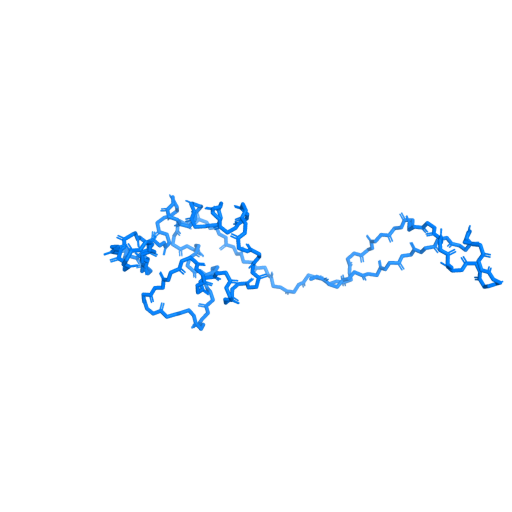.94 95 ILE A N 1
ATOM 756 C CA . ILE A 1 95 ? -0.321 0.983 14.218 1.00 96.94 95 ILE A CA 1
ATOM 757 C C . ILE A 1 95 ? -1.789 1.123 13.849 1.00 96.94 95 ILE A C 1
ATOM 759 O O . ILE A 1 95 ? -2.541 1.855 14.494 1.00 96.94 95 ILE A O 1
ATOM 763 N N . TYR A 1 96 ? -2.177 0.417 12.799 1.00 95.50 96 TYR A N 1
ATOM 764 C CA . TYR A 1 96 ? -3.525 0.374 12.266 1.00 95.50 96 TYR A CA 1
ATOM 765 C C . TYR A 1 96 ? -4.122 -1.008 12.501 1.00 95.50 96 TYR A C 1
ATOM 767 O O . TYR A 1 96 ? -3.407 -1.996 12.675 1.00 95.50 96 TYR A O 1
ATOM 775 N N . LYS A 1 97 ? -5.448 -1.068 12.491 1.00 94.12 97 LYS A N 1
ATOM 776 C CA . LYS A 1 97 ? -6.227 -2.305 12.460 1.00 94.12 97 LYS A CA 1
ATOM 777 C C . LYS A 1 97 ? -7.312 -2.180 11.402 1.00 94.12 97 LYS A C 1
ATOM 779 O O . LYS A 1 97 ? -7.672 -1.064 11.017 1.00 94.12 97 LYS A O 1
ATOM 784 N N . LYS A 1 98 ? -7.864 -3.311 10.971 1.00 90.44 98 LYS A N 1
ATOM 785 C CA . LYS A 1 98 ? -9.045 -3.313 10.104 1.00 90.44 98 LYS A CA 1
ATOM 786 C C . LYS A 1 98 ? -10.205 -2.570 10.786 1.00 90.44 98 LYS A C 1
ATOM 788 O O . LYS A 1 98 ? -10.379 -2.681 12.004 1.00 90.44 98 LYS A O 1
ATOM 793 N N . GLY A 1 99 ? -10.944 -1.767 10.025 1.00 83.81 99 GLY A N 1
ATOM 794 C CA . GLY A 1 99 ? -12.123 -1.062 10.516 1.00 83.81 99 GLY A CA 1
ATOM 795 C C . GLY A 1 99 ? -13.161 -2.045 11.050 1.00 83.81 99 GLY A C 1
ATOM 796 O O . GLY A 1 99 ? -13.354 -3.121 10.487 1.00 83.81 99 GLY A O 1
ATOM 797 N N . ARG A 1 100 ? -13.801 -1.699 12.171 1.00 66.38 100 ARG A N 1
ATOM 798 C CA . ARG A 1 100 ? -15.067 -2.331 12.550 1.00 66.38 100 ARG A CA 1
ATOM 799 C C . ARG A 1 100 ? -16.161 -1.576 11.809 1.00 66.38 100 ARG A C 1
ATOM 801 O O . ARG A 1 100 ? -16.260 -0.365 11.995 1.00 66.38 100 ARG A O 1
ATOM 808 N N . LEU A 1 101 ? -16.929 -2.290 11.000 1.00 53.25 101 LEU A N 1
ATOM 809 C CA . LEU A 1 101 ? -18.297 -1.891 10.691 1.00 53.25 101 LEU A CA 1
ATOM 810 C C . LEU A 1 101 ? -19.185 -2.293 11.866 1.00 53.25 101 LEU A C 1
ATOM 812 O O . LEU A 1 101 ? -18.959 -3.408 12.396 1.00 53.25 101 LEU A O 1
#

pLDDT: mean 90.04, std 6.28, range [53.25, 96.94]

Foldseek 3Di:
DDKDWDWDLCADDPSSPHPTGTDDIDDPDDDDDQDDDALVSCLVVQAPPQDQKDWLVSSCVRNVHDSPPVSVVVVVVCVVSQQKHFPQDDVPTTIIGGGDD

Sequence (101 aa):
MDLQEFRSLDGWSRDRKKGSHRMERLPLSVYNEVWLKKAEDFDRLLPADLPATFSRADLCKSMKLGQGLKASQTVSALERTGTITLAGREGRRYIYKKGRL